Protein AF-A0A3D2ZBL5-F1 (afdb_monomer_lite)

Secondary structure (DSSP, 8-state):
-HHHHHHHHHHHHTEEPPBTT--S--TT--S---BSS-EE---S--------TT-

Radius of gyration: 12.95 Å; chains: 1; bounding box: 31×28×30 Å

Foldseek 3Di:
DVVVVVQVVCQVQQKDDEPEPPPDDDPVRPDDRRHHDIDGHHDPDDDDDDDDPPD

Structure (mmCIF, N/CA/C/O backbone):
data_AF-A0A3D2ZBL5-F1
#
_entry.id   AF-A0A3D2ZBL5-F1
#
loop_
_atom_site.group_PDB
_atom_site.id
_atom_site.type_symbol
_atom_site.label_atom_id
_atom_site.label_alt_id
_atom_site.label_comp_id
_atom_site.label_asym_id
_atom_site.label_entity_id
_atom_site.label_seq_id
_atom_site.pdbx_PDB_ins_code
_atom_site.Cartn_x
_atom_site.Cartn_y
_atom_site.Cartn_z
_atom_site.occupancy
_atom_site.B_iso_or_equiv
_atom_site.auth_seq_id
_atom_site.auth_comp_id
_atom_site.auth_asym_id
_atom_site.auth_atom_id
_atom_site.pdbx_PDB_model_num
ATOM 1 N N . ALA A 1 1 ? 7.028 -3.373 10.257 1.00 70.81 1 ALA A N 1
ATOM 2 C CA . ALA A 1 1 ? 6.285 -3.074 11.514 1.00 70.81 1 ALA A CA 1
ATOM 3 C C . ALA A 1 1 ? 5.537 -1.744 11.429 1.00 70.81 1 ALA A C 1
ATOM 5 O O . ALA A 1 1 ? 4.372 -1.698 11.799 1.00 70.81 1 ALA A O 1
ATOM 6 N N . ILE A 1 2 ? 6.171 -0.683 10.914 1.00 93.00 2 ILE A N 1
ATOM 7 C CA . ILE A 1 2 ? 5.512 0.613 10.683 1.00 93.00 2 ILE A CA 1
ATOM 8 C C . ILE A 1 2 ? 4.350 0.486 9.683 1.00 93.00 2 ILE A C 1
ATOM 10 O O . ILE A 1 2 ? 3.293 1.057 9.942 1.00 93.00 2 ILE A O 1
ATOM 14 N N . GLU A 1 3 ? 4.474 -0.314 8.611 1.00 96.88 3 GLU A N 1
ATOM 15 C CA . GLU A 1 3 ? 3.363 -0.460 7.651 1.00 96.88 3 GLU A CA 1
ATOM 16 C C . GLU A 1 3 ? 2.120 -1.092 8.291 1.00 96.88 3 GLU A C 1
ATOM 18 O O . GLU A 1 3 ? 1.005 -0.701 7.970 1.00 96.88 3 GLU A O 1
ATOM 23 N N . SER A 1 4 ? 2.278 -1.993 9.269 1.00 97.81 4 SER A N 1
ATOM 24 C CA . SER A 1 4 ? 1.130 -2.562 9.989 1.00 97.81 4 SER A CA 1
ATOM 25 C C . SER A 1 4 ? 0.364 -1.497 10.778 1.00 97.81 4 SER A C 1
ATOM 27 O O . SER A 1 4 ? -0.863 -1.536 10.813 1.00 97.81 4 SER A O 1
ATOM 29 N N . ILE A 1 5 ? 1.063 -0.527 11.381 1.00 98.12 5 ILE A N 1
ATOM 30 C CA . ILE A 1 5 ? 0.422 0.615 12.053 1.00 98.12 5 ILE A CA 1
ATOM 31 C C . ILE A 1 5 ? -0.326 1.465 11.020 1.00 98.12 5 ILE A C 1
ATOM 33 O O . ILE A 1 5 ? -1.468 1.848 11.262 1.00 98.12 5 ILE A O 1
ATOM 37 N N . ALA A 1 6 ? 0.278 1.708 9.853 1.00 97.88 6 ALA A N 1
ATOM 38 C CA . ALA A 1 6 ? -0.375 2.433 8.767 1.00 97.88 6 ALA A CA 1
ATOM 39 C C . ALA A 1 6 ? -1.644 1.716 8.271 1.00 97.88 6 ALA A C 1
ATOM 41 O O . ALA A 1 6 ? -2.667 2.372 8.111 1.00 97.88 6 ALA A O 1
ATOM 42 N N . CYS A 1 7 ? -1.631 0.386 8.113 1.00 98.38 7 CYS A N 1
ATOM 43 C CA . CYS A 1 7 ? -2.828 -0.392 7.770 1.00 98.38 7 CYS A CA 1
ATOM 44 C C . CYS A 1 7 ? -3.934 -0.253 8.827 1.00 98.38 7 CYS A C 1
ATOM 46 O O . CYS A 1 7 ? -5.092 -0.050 8.473 1.00 98.38 7 CYS A O 1
ATOM 48 N N . VAL A 1 8 ? -3.591 -0.326 10.119 1.00 98.31 8 VAL A N 1
ATOM 49 C CA . VAL A 1 8 ? -4.569 -0.151 11.211 1.00 98.31 8 VAL A CA 1
ATOM 50 C C . VAL A 1 8 ? -5.171 1.255 11.192 1.00 98.31 8 VAL A C 1
ATOM 52 O O . VAL A 1 8 ? -6.382 1.404 11.342 1.00 98.31 8 VAL A O 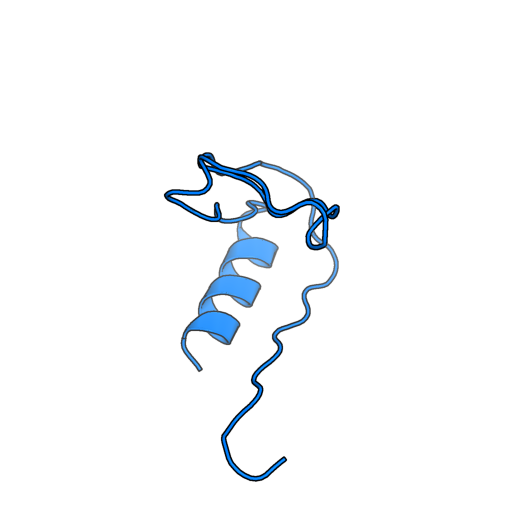1
ATOM 55 N N . LEU A 1 9 ? -4.355 2.286 10.970 1.00 98.38 9 LEU A N 1
ATOM 56 C CA . LEU A 1 9 ? -4.843 3.662 10.864 1.00 98.38 9 LEU A CA 1
ATOM 57 C C . LEU A 1 9 ? -5.674 3.890 9.596 1.00 98.38 9 LEU A C 1
ATOM 59 O O . LEU A 1 9 ? -6.670 4.604 9.660 1.00 98.38 9 LEU A O 1
ATOM 63 N N . ALA A 1 10 ? -5.318 3.260 8.475 1.00 98.56 10 ALA A N 1
ATOM 64 C CA . ALA A 1 10 ? -6.103 3.305 7.245 1.00 98.56 10 ALA A CA 1
ATOM 65 C C . ALA A 1 10 ? -7.504 2.717 7.465 1.00 98.56 10 ALA A C 1
ATOM 67 O O . ALA A 1 10 ? -8.492 3.367 7.129 1.00 98.56 10 ALA A O 1
ATOM 68 N N . LEU A 1 11 ? -7.594 1.546 8.111 1.00 98.56 11 LEU A N 1
ATOM 69 C CA . LEU A 1 11 ? -8.865 0.930 8.514 1.00 98.56 11 LEU A CA 1
ATOM 70 C C . LEU A 1 11 ? -9.670 1.847 9.444 1.00 98.56 11 LEU A C 1
ATOM 72 O O . LEU A 1 11 ? -10.861 2.053 9.238 1.00 98.56 11 LEU A O 1
ATOM 76 N N . HIS A 1 12 ? -9.016 2.420 10.457 1.00 98.50 12 HIS A N 1
ATOM 77 C CA . HIS A 1 12 ? -9.670 3.277 11.446 1.00 98.50 12 HIS A CA 1
ATOM 78 C C . HIS A 1 12 ? -10.212 4.584 10.847 1.00 98.50 12 HIS A C 1
ATOM 80 O O . HIS A 1 12 ? -11.289 5.037 11.229 1.00 98.50 12 HIS A O 1
ATOM 86 N N . HIS A 1 13 ? -9.469 5.208 9.931 1.00 98.44 13 HIS A N 1
ATOM 87 C CA . HIS A 1 13 ? -9.836 6.500 9.349 1.00 98.44 13 HIS A CA 1
ATOM 88 C C . HIS A 1 13 ? -10.603 6.396 8.025 1.00 98.44 13 HIS A C 1
ATOM 90 O O . 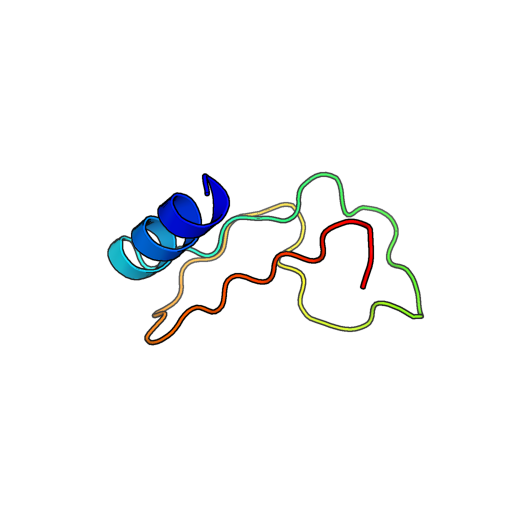HIS A 1 13 ? -11.171 7.396 7.600 1.00 98.44 13 HIS A O 1
ATOM 96 N N . GLY A 1 14 ? -10.631 5.230 7.373 1.00 98.50 14 GLY A N 1
ATOM 97 C CA . GLY A 1 14 ? -11.243 5.075 6.049 1.00 98.50 14 GLY A CA 1
ATOM 98 C C . GLY A 1 14 ? -10.483 5.830 4.957 1.00 98.50 14 GLY A C 1
ATOM 99 O O . GLY A 1 14 ? -11.085 6.419 4.060 1.00 98.50 14 GLY A O 1
ATOM 100 N N . VAL A 1 15 ? -9.151 5.867 5.052 1.00 98.69 15 VAL A N 1
ATOM 101 C CA . VAL A 1 15 ? -8.293 6.596 4.109 1.00 98.69 15 VAL A CA 1
ATOM 102 C C . VAL A 1 15 ? -7.204 5.676 3.584 1.00 98.69 15 VAL A C 1
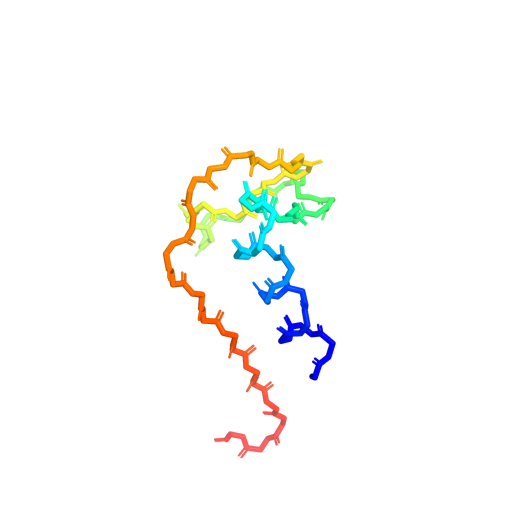ATOM 104 O O . VAL A 1 15 ? -6.418 5.133 4.358 1.00 98.69 15 VAL A O 1
ATOM 107 N N . LEU A 1 16 ? -7.127 5.547 2.261 1.00 98.62 16 LEU A N 1
ATOM 108 C CA . LEU A 1 16 ? -6.017 4.912 1.562 1.00 98.62 16 LEU A CA 1
ATOM 109 C C . LEU A 1 16 ? -4.854 5.912 1.443 1.00 98.62 16 LEU A C 1
ATOM 111 O O . LEU A 1 16 ? -5.024 6.951 0.791 1.00 98.62 16 LEU A O 1
ATOM 115 N N . PRO A 1 17 ? -3.681 5.632 2.044 1.00 98.31 17 PRO A N 1
ATOM 116 C CA . PRO A 1 17 ? -2.491 6.455 1.854 1.00 98.31 17 PRO A CA 1
ATOM 117 C C . PRO A 1 17 ? -2.024 6.423 0.390 1.00 98.31 17 PRO A C 1
ATOM 119 O O . PRO A 1 17 ? -2.172 5.390 -0.266 1.00 98.31 17 PRO A O 1
ATOM 122 N N . PRO A 1 18 ? -1.442 7.516 -0.131 1.00 98.38 18 PRO A N 1
ATOM 123 C CA . PRO A 1 18 ? -0.977 7.558 -1.507 1.00 98.38 18 PRO A CA 1
ATOM 124 C C . PRO A 1 18 ? 0.370 6.867 -1.704 1.00 98.38 18 PRO A C 1
ATOM 126 O O . PRO A 1 18 ? 1.246 6.912 -0.837 1.00 98.38 18 PRO A O 1
ATOM 129 N N . THR A 1 19 ? 0.588 6.379 -2.921 1.00 98.44 19 THR A N 1
ATOM 130 C CA . THR A 1 19 ? 1.926 6.139 -3.464 1.00 98.44 19 THR A CA 1
ATOM 131 C C . THR A 1 19 ? 2.427 7.438 -4.090 1.00 98.44 19 THR A C 1
ATOM 133 O O . THR A 1 19 ? 2.022 7.815 -5.190 1.00 98.44 19 THR A O 1
ATOM 136 N N . ILE A 1 20 ? 3.259 8.175 -3.352 1.00 98.31 20 ILE A N 1
ATOM 137 C CA . ILE A 1 20 ? 3.824 9.454 -3.806 1.00 98.31 20 ILE A CA 1
ATOM 138 C C . ILE A 1 20 ? 4.848 9.261 -4.935 1.00 98.31 20 ILE A C 1
ATOM 140 O O . ILE A 1 20 ? 5.476 8.208 -5.036 1.00 98.31 20 ILE A O 1
ATOM 144 N N . ASN A 1 21 ? 5.061 10.313 -5.731 1.00 98.06 21 ASN A N 1
ATOM 145 C CA . ASN A 1 21 ? 6.017 10.365 -6.848 1.00 98.06 21 ASN A CA 1
ATOM 146 C C . ASN A 1 21 ? 5.724 9.363 -7.982 1.00 98.06 21 ASN A C 1
ATOM 148 O O . ASN A 1 21 ? 6.606 9.041 -8.780 1.00 98.06 21 ASN A O 1
ATOM 152 N N . TYR A 1 22 ? 4.490 8.864 -8.075 1.00 97.44 22 TYR A N 1
ATOM 153 C CA . TYR A 1 22 ? 4.068 7.981 -9.157 1.00 97.44 22 TYR A CA 1
ATOM 154 C C . TYR A 1 22 ? 3.659 8.822 -10.376 1.00 97.44 22 TYR 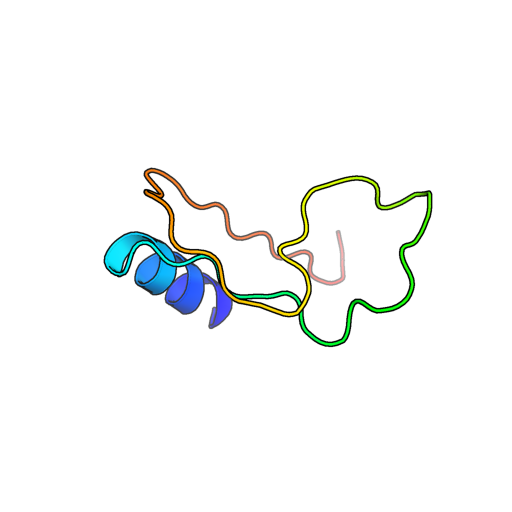A C 1
ATOM 156 O O . TYR A 1 22 ? 2.483 9.128 -10.572 1.00 97.44 22 TYR A O 1
ATOM 164 N N . GLU A 1 23 ? 4.642 9.272 -11.160 1.00 97.38 23 GLU A N 1
ATOM 165 C CA . GLU A 1 23 ? 4.428 10.164 -12.318 1.00 97.38 23 GLU A CA 1
ATOM 166 C C . GLU A 1 23 ? 4.531 9.445 -13.668 1.00 97.38 23 GLU A C 1
ATOM 168 O O . GLU A 1 23 ? 3.890 9.843 -14.638 1.00 97.38 23 GLU A O 1
ATOM 173 N N . THR A 1 24 ? 5.334 8.382 -13.738 1.00 97.25 24 THR A N 1
ATOM 174 C CA . THR A 1 24 ? 5.560 7.595 -14.958 1.00 97.25 24 THR A CA 1
ATOM 175 C C . THR A 1 24 ? 5.140 6.146 -14.708 1.00 97.25 24 THR A C 1
ATOM 177 O O . THR A 1 24 ? 5.894 5.409 -14.072 1.00 97.25 24 THR A O 1
ATOM 180 N N . PRO A 1 25 ? 3.944 5.732 -15.163 1.00 94.75 25 PRO A N 1
ATOM 181 C CA . PRO A 1 25 ? 3.471 4.360 -15.008 1.00 94.75 25 PRO A CA 1
ATOM 182 C C . PRO A 1 25 ? 4.356 3.349 -15.747 1.00 94.75 25 PRO A C 1
ATOM 184 O O . PRO A 1 25 ? 4.816 3.613 -16.859 1.00 94.75 25 PRO A O 1
ATOM 187 N N . ASP A 1 26 ? 4.542 2.174 -15.149 1.00 96.81 26 ASP A N 1
ATOM 188 C CA . ASP A 1 26 ? 5.172 1.017 -15.791 1.00 96.81 26 ASP A CA 1
ATOM 189 C C . ASP A 1 26 ? 4.074 0.105 -16.357 1.00 96.81 26 ASP A C 1
ATOM 191 O O . ASP A 1 26 ? 3.119 -0.216 -15.656 1.00 96.81 26 ASP A O 1
ATOM 195 N N . ALA A 1 27 ? 4.200 -0.332 -17.613 1.00 96.25 27 ALA A N 1
ATOM 196 C CA . ALA A 1 27 ? 3.218 -1.204 -18.260 1.00 96.25 27 ALA A CA 1
ATOM 197 C C . ALA A 1 27 ? 3.071 -2.580 -17.582 1.00 96.25 27 ALA A C 1
ATOM 199 O O . ALA A 1 27 ? 2.034 -3.219 -17.737 1.00 96.25 27 ALA A O 1
ATOM 200 N N . ALA A 1 28 ? 4.088 -3.041 -16.847 1.00 98.00 28 ALA A N 1
ATOM 201 C CA . ALA A 1 28 ? 4.011 -4.260 -16.041 1.00 98.00 28 ALA A CA 1
ATOM 202 C C . ALA A 1 28 ? 3.301 -4.046 -14.690 1.00 98.00 28 ALA A C 1
ATOM 204 O O . ALA A 1 28 ? 2.959 -5.016 -14.015 1.00 98.00 28 ALA A O 1
ATOM 205 N N . CYS A 1 29 ? 3.092 -2.790 -14.294 1.00 96.81 29 CYS A N 1
ATOM 206 C CA . CYS A 1 29 ? 2.425 -2.385 -13.065 1.00 96.81 29 CYS A CA 1
ATOM 207 C C . CYS A 1 29 ? 1.103 -1.687 -13.420 1.00 96.81 29 CYS A C 1
ATOM 209 O O . CYS A 1 29 ? 1.028 -0.458 -13.428 1.00 96.81 29 CYS A O 1
ATOM 211 N N . ASP A 1 30 ? 0.066 -2.471 -13.724 1.00 96.44 30 ASP A N 1
ATOM 212 C CA . ASP A 1 30 ? -1.223 -2.016 -14.270 1.00 96.44 30 ASP A CA 1
ATOM 213 C C . ASP A 1 30 ? -2.380 -1.972 -13.247 1.00 96.44 30 ASP A C 1
ATOM 215 O O . ASP A 1 30 ? -3.543 -1.801 -13.619 1.00 96.44 30 ASP A O 1
ATOM 219 N N . LEU A 1 31 ? -2.077 -2.106 -11.951 1.00 97.94 31 LEU A N 1
ATOM 220 C CA . LEU A 1 31 ? -3.066 -2.090 -10.868 1.00 97.94 31 LEU A CA 1
ATOM 221 C C . LEU A 1 31 ? -3.374 -0.672 -10.347 1.00 97.94 31 LEU A C 1
ATOM 223 O O . LEU A 1 31 ? -2.814 0.335 -10.777 1.00 97.94 31 LEU A O 1
ATOM 227 N N . ASP A 1 32 ? -4.280 -0.590 -9.371 1.00 97.62 32 ASP A N 1
ATOM 228 C CA . ASP A 1 32 ? -4.566 0.644 -8.639 1.00 97.62 32 ASP A CA 1
ATOM 229 C C . ASP A 1 32 ? -3.587 0.829 -7.468 1.00 97.62 32 ASP A C 1
ATOM 231 O O . ASP A 1 32 ? -3.713 0.193 -6.421 1.00 97.62 32 ASP A O 1
ATOM 235 N N . TYR A 1 33 ? -2.615 1.724 -7.651 1.00 98.00 33 TYR A N 1
ATOM 236 C CA . TYR A 1 33 ? -1.573 2.030 -6.664 1.00 98.00 33 TYR A CA 1
ATOM 237 C C . TYR A 1 33 ? -1.866 3.266 -5.803 1.00 98.00 33 TYR A C 1
ATOM 239 O O . TYR A 1 33 ? -0.995 3.687 -5.043 1.00 98.00 33 TYR A O 1
ATOM 247 N N . VAL A 1 34 ? -3.053 3.880 -5.906 1.00 98.25 34 VAL A N 1
ATOM 248 C CA . VAL A 1 34 ? -3.390 5.127 -5.183 1.00 98.25 34 VAL A CA 1
ATOM 249 C C . VAL A 1 34 ? -2.368 6.258 -5.456 1.00 98.25 34 VAL A C 1
ATOM 251 O O . VAL A 1 34 ? -1.696 6.732 -4.539 1.00 98.25 34 VAL A O 1
ATOM 254 N N . PRO A 1 35 ? -2.163 6.684 -6.715 1.00 98.19 35 PRO A N 1
ATOM 255 C CA . PRO A 1 35 ? -1.056 7.573 -7.057 1.00 98.19 35 PRO A CA 1
ATOM 256 C C . PRO A 1 35 ? -1.248 9.000 -6.520 1.00 98.19 35 PRO A C 1
ATOM 258 O O . PRO A 1 35 ? -2.271 9.638 -6.762 1.00 98.19 35 PRO A O 1
ATOM 261 N N . ASN A 1 36 ? -0.214 9.526 -5.856 1.00 98.31 36 ASN A N 1
ATOM 262 C CA . ASN A 1 36 ? 0.016 10.937 -5.495 1.00 98.31 36 ASN A CA 1
ATOM 263 C C . ASN A 1 36 ? -1.001 11.630 -4.568 1.00 98.31 36 ASN A C 1
ATOM 265 O O . ASN A 1 36 ? -0.681 12.670 -3.997 1.00 98.31 36 ASN A O 1
ATOM 269 N N . SER A 1 37 ? -2.211 11.107 -4.395 1.00 98.44 37 SER A N 1
ATOM 270 C CA . SER A 1 37 ? -3.251 11.697 -3.546 1.00 98.44 37 SER A CA 1
ATOM 271 C C . SER A 1 37 ? -3.964 10.625 -2.738 1.00 98.44 37 SER A C 1
ATOM 273 O O . SER A 1 37 ? -4.307 9.568 -3.261 1.00 98.44 37 SER A O 1
ATOM 275 N N . ALA A 1 38 ? -4.156 10.895 -1.446 1.00 98.44 38 ALA A N 1
ATOM 276 C CA . ALA A 1 38 ? -4.919 10.010 -0.578 1.00 98.44 38 ALA A CA 1
ATOM 277 C C . ALA A 1 38 ? -6.360 9.890 -1.090 1.00 98.44 38 ALA A C 1
ATOM 279 O O . ALA A 1 38 ? -6.900 10.832 -1.677 1.00 98.44 38 ALA A O 1
ATOM 280 N N . ARG A 1 39 ? -6.990 8.743 -0.844 1.00 98.62 39 ARG A N 1
ATOM 281 C CA . ARG A 1 39 ? -8.369 8.482 -1.269 1.00 98.62 39 ARG A CA 1
ATOM 282 C C . ARG A 1 39 ? -9.197 7.982 -0.097 1.00 98.62 39 ARG A C 1
ATOM 284 O O . ARG A 1 39 ? -8.837 6.995 0.536 1.00 98.62 39 ARG A O 1
ATOM 291 N N . GLU A 1 40 ? -10.313 8.647 0.163 1.00 98.56 40 GLU A N 1
ATOM 292 C CA . GLU A 1 40 ? -11.286 8.222 1.169 1.00 98.56 40 GLU A CA 1
ATOM 293 C C . GLU A 1 40 ? -12.144 7.072 0.628 1.00 98.56 40 GLU A C 1
ATOM 295 O O . GLU A 1 40 ? -12.645 7.133 -0.497 1.00 98.56 40 GLU A O 1
ATOM 300 N N . THR A 1 41 ? -12.291 6.010 1.418 1.00 97.88 41 THR A N 1
ATOM 301 C CA . THR A 1 41 ? -13.183 4.877 1.140 1.00 97.88 41 THR A CA 1
ATOM 302 C C . THR A 1 41 ? -13.366 4.038 2.401 1.00 97.88 41 THR A C 1
ATOM 304 O O . THR A 1 41 ? -12.496 3.999 3.269 1.00 97.88 41 THR A O 1
ATOM 307 N N . THR A 1 42 ? -14.469 3.298 2.498 1.00 97.69 42 THR A N 1
ATOM 308 C CA . THR A 1 42 ? -14.589 2.238 3.505 1.00 97.69 42 THR A CA 1
ATOM 309 C C . THR A 1 42 ? -13.556 1.146 3.219 1.00 97.69 42 THR A C 1
ATOM 311 O O . THR A 1 42 ? -13.403 0.724 2.070 1.00 97.69 42 THR A O 1
ATOM 314 N N . ILE A 1 43 ? -12.834 0.715 4.255 1.00 98.31 43 ILE A N 1
ATOM 315 C CA . ILE A 1 43 ? -11.850 -0.368 4.192 1.00 98.31 43 ILE A CA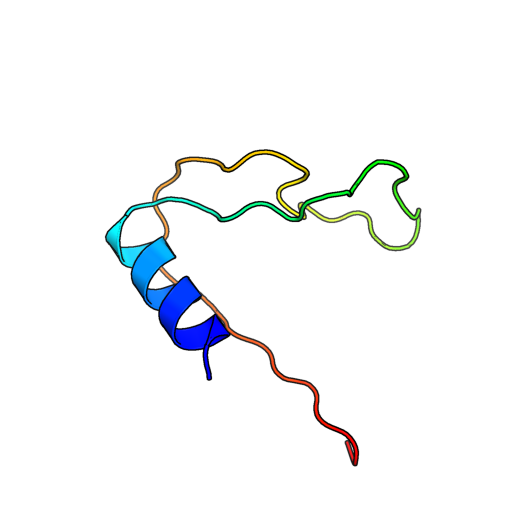 1
ATOM 316 C C . ILE A 1 43 ? -12.226 -1.373 5.279 1.00 98.31 43 ILE A C 1
ATOM 318 O O . ILE A 1 43 ? -12.108 -1.071 6.464 1.00 98.31 43 ILE A O 1
ATOM 322 N N . ASP A 1 44 ? -12.679 -2.559 4.882 1.00 98.31 44 ASP A N 1
ATOM 323 C CA . ASP A 1 44 ? -13.089 -3.599 5.836 1.00 98.31 44 ASP A CA 1
ATOM 324 C C . ASP A 1 44 ? -11.922 -4.515 6.233 1.00 98.31 44 ASP A C 1
ATOM 326 O O . ASP A 1 44 ? -11.882 -5.058 7.336 1.00 98.31 44 ASP A O 1
ATOM 330 N N . VAL A 1 45 ? -10.959 -4.698 5.323 1.00 98.25 45 VAL A N 1
ATOM 331 C CA . VAL A 1 45 ? -9.810 -5.596 5.485 1.00 98.25 45 VAL A CA 1
ATOM 332 C C . VAL A 1 45 ? -8.570 -4.965 4.854 1.00 98.25 45 VAL A C 1
ATOM 334 O O . VAL A 1 45 ? -8.644 -4.389 3.771 1.00 98.25 45 VAL A O 1
ATOM 337 N N . ALA A 1 46 ? -7.419 -5.113 5.513 1.00 97.94 46 ALA A N 1
ATOM 338 C CA . ALA A 1 46 ? -6.118 -4.710 4.987 1.00 97.94 46 ALA A CA 1
ATOM 339 C C . ALA A 1 46 ? -5.111 -5.867 5.081 1.00 97.94 46 ALA A C 1
ATOM 341 O O . ALA A 1 46 ? -5.111 -6.624 6.053 1.00 97.94 46 ALA A O 1
ATOM 342 N N . LEU A 1 47 ? -4.233 -5.974 4.082 1.00 98.00 47 LEU A N 1
ATOM 343 C CA . LEU A 1 47 ? -3.104 -6.904 4.051 1.00 98.00 47 LEU A CA 1
ATOM 344 C C . LEU A 1 47 ? -1.799 -6.103 4.044 1.00 98.00 47 LEU A C 1
ATOM 346 O O . LEU A 1 47 ? -1.648 -5.186 3.241 1.00 98.00 47 LEU A O 1
ATOM 350 N N . ASN A 1 48 ? -0.854 -6.474 4.908 1.00 97.56 48 ASN A N 1
ATOM 351 C CA . ASN A 1 48 ? 0.502 -5.931 4.903 1.00 97.56 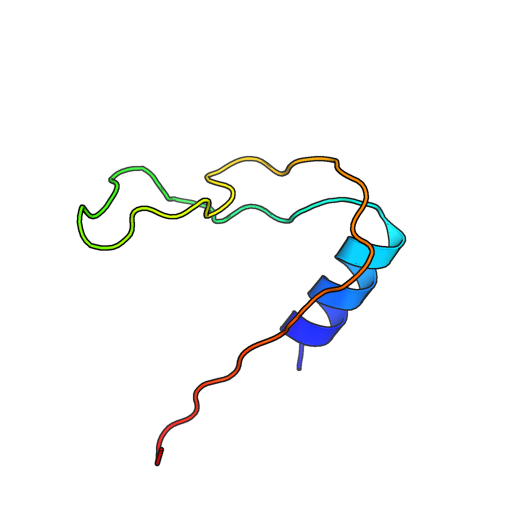48 ASN A CA 1
ATOM 352 C C . ASN A 1 48 ? 1.491 -7.014 4.446 1.00 97.56 48 ASN A C 1
ATOM 354 O O . ASN A 1 48 ? 1.669 -8.012 5.145 1.00 97.56 48 ASN A O 1
ATOM 358 N N . ASN A 1 49 ? 2.136 -6.803 3.297 1.00 96.75 49 ASN A N 1
ATOM 359 C CA . ASN A 1 49 ? 3.140 -7.713 2.748 1.00 96.75 49 ASN A CA 1
ATOM 360 C C . ASN A 1 49 ? 4.552 -7.221 3.084 1.00 96.75 49 ASN A C 1
ATOM 362 O O . ASN A 1 49 ? 4.871 -6.055 2.877 1.00 96.75 49 ASN A O 1
ATOM 366 N N . SER A 1 50 ? 5.421 -8.125 3.542 1.00 94.94 50 SER A N 1
ATOM 367 C CA . SER A 1 50 ? 6.836 -7.837 3.795 1.00 94.94 50 SER A CA 1
ATOM 368 C C . SER A 1 50 ? 7.698 -8.954 3.213 1.00 94.94 50 SER A C 1
ATOM 370 O O . SER A 1 50 ? 7.666 -10.084 3.695 1.00 94.94 50 SER A O 1
ATOM 372 N N . PHE A 1 51 ? 8.444 -8.641 2.154 1.00 95.31 51 PHE A N 1
ATOM 373 C CA . PHE A 1 51 ? 9.326 -9.583 1.465 1.00 95.31 51 PHE A CA 1
ATOM 374 C C . PHE A 1 51 ? 10.780 -9.272 1.829 1.00 95.31 51 PHE A C 1
ATOM 376 O O . PHE A 1 51 ? 11.406 -8.383 1.252 1.00 95.31 51 PHE A O 1
ATOM 383 N N . GLY A 1 52 ? 11.286 -9.961 2.853 1.00 93.31 52 GLY A N 1
ATOM 384 C CA . GLY A 1 52 ? 12.668 -9.833 3.311 1.00 93.31 52 GLY A CA 1
ATOM 385 C C . GLY A 1 52 ? 13.662 -10.581 2.420 1.00 93.31 52 GLY A C 1
ATOM 386 O O . GLY A 1 52 ? 13.292 -11.405 1.586 1.00 93.31 52 GLY A O 1
ATOM 387 N N . PHE A 1 53 ? 14.954 -10.309 2.606 1.00 95.56 53 PHE A N 1
ATOM 388 C CA . PHE A 1 53 ? 16.003 -11.084 1.944 1.00 95.56 53 PHE A CA 1
ATOM 389 C C . PHE A 1 53 ? 16.041 -12.526 2.468 1.00 95.56 53 PHE A C 1
ATOM 391 O O . PHE A 1 53 ? 15.940 -12.743 3.673 1.00 95.56 53 PHE A O 1
ATOM 398 N N . GLY A 1 54 ? 16.276 -13.487 1.568 1.00 95.25 54 GLY A N 1
ATOM 399 C CA . GLY A 1 54 ? 16.382 -14.915 1.899 1.00 95.25 54 GLY A CA 1
ATOM 400 C C . GLY A 1 54 ? 15.260 -15.791 1.337 1.00 95.25 54 GLY A C 1
ATOM 401 O O . GLY A 1 54 ? 15.403 -17.012 1.373 1.00 95.25 54 GLY A O 1
ATOM 402 N N . GLY A 1 55 ? 14.224 -15.176 0.756 1.00 80.50 55 GLY A N 1
ATOM 403 C CA . GLY A 1 55 ? 13.001 -15.877 0.346 1.00 80.50 55 GLY A CA 1
ATOM 404 C C . GLY A 1 55 ? 12.148 -16.274 1.542 1.00 80.50 55 GLY A C 1
ATOM 405 O O . GLY A 1 55 ? 11.265 -17.131 1.331 1.00 80.50 55 GLY A O 1
#

pLDDT: mean 96.73, std 4.39, range [70.81, 98.69]

Sequence (55 aa):
AIESIACVLALHHGVLPPTINYETPDAACDLDYVPNSARETTIDVALNNSFGFGG